Protein AF-A0A9D6KYM6-F1 (afdb_monomer_lite)

Structure (mmCIF, N/CA/C/O backbone):
data_AF-A0A9D6KYM6-F1
#
_entry.id   AF-A0A9D6KYM6-F1
#
loop_
_atom_site.group_PDB
_atom_site.id
_atom_site.type_symbol
_atom_site.label_atom_id
_atom_site.label_alt_id
_atom_site.label_comp_id
_atom_site.label_asym_id
_atom_site.label_entity_id
_atom_site.label_seq_id
_atom_site.pdbx_PDB_ins_code
_atom_site.Cartn_x
_atom_site.Cartn_y
_atom_site.Cartn_z
_atom_site.occupancy
_atom_site.B_iso_or_equiv
_atom_site.auth_seq_id
_atom_site.auth_comp_id
_atom_site.auth_asym_id
_atom_site.auth_atom_id
_atom_site.pdbx_PDB_model_num
ATOM 1 N N . MET A 1 1 ? -18.962 -7.566 10.912 1.00 58.19 1 MET A N 1
ATOM 2 C CA . MET A 1 1 ? -17.911 -6.789 10.213 1.00 58.19 1 MET A CA 1
ATOM 3 C C . MET A 1 1 ? -16.589 -7.518 10.322 1.00 58.19 1 MET A C 1
ATOM 5 O O . MET A 1 1 ? -16.037 -7.858 9.289 1.00 58.19 1 MET A O 1
ATOM 9 N N . ASP A 1 2 ? -16.184 -7.880 11.541 1.00 68.69 2 ASP A N 1
ATOM 10 C CA . ASP A 1 2 ? -15.008 -8.722 11.798 1.00 68.69 2 ASP A CA 1
ATOM 11 C C . ASP A 1 2 ? -15.037 -10.060 11.021 1.00 68.69 2 ASP A C 1
ATOM 13 O O . ASP A 1 2 ? -14.052 -10.450 10.405 1.00 68.69 2 ASP A O 1
ATOM 17 N N . ASP A 1 3 ? -16.211 -10.696 10.914 1.00 82.06 3 ASP A N 1
ATOM 18 C CA . ASP A 1 3 ? -16.394 -11.920 10.109 1.00 82.06 3 ASP A CA 1
ATOM 19 C C . ASP A 1 3 ? -16.167 -11.732 8.600 1.00 82.06 3 ASP A C 1
ATOM 21 O O . ASP A 1 3 ? -15.658 -12.629 7.932 1.00 82.06 3 ASP A O 1
ATOM 25 N N . VAL A 1 4 ? -16.521 -10.565 8.047 1.00 87.31 4 VAL A N 1
ATOM 26 C CA . VAL A 1 4 ? -16.350 -10.291 6.609 1.00 87.31 4 VAL A CA 1
ATOM 27 C C . VAL A 1 4 ? -14.874 -10.077 6.297 1.00 87.31 4 VAL A C 1
ATOM 29 O O . VAL A 1 4 ? -14.368 -10.654 5.342 1.00 87.31 4 VAL A O 1
ATOM 32 N N . MET A 1 5 ? -14.165 -9.316 7.135 1.00 87.38 5 MET A N 1
ATOM 33 C CA . MET A 1 5 ? -12.727 -9.081 6.972 1.00 87.38 5 MET A CA 1
ATOM 34 C C . MET A 1 5 ? -11.929 -10.385 7.098 1.00 87.38 5 MET A C 1
ATOM 36 O O . MET A 1 5 ? -11.089 -10.672 6.247 1.00 87.38 5 MET A O 1
ATOM 40 N N . LYS A 1 6 ? -12.268 -11.236 8.077 1.00 90.94 6 LYS A N 1
ATOM 41 C CA . LYS A 1 6 ? -11.686 -12.581 8.231 1.00 90.94 6 LYS A CA 1
ATOM 42 C C . LYS A 1 6 ? -11.951 -13.475 7.021 1.00 90.94 6 LYS A C 1
ATOM 44 O O . LYS A 1 6 ? -11.054 -14.188 6.567 1.00 90.94 6 LYS A O 1
ATOM 49 N N . HIS A 1 7 ? -13.165 -13.428 6.471 1.00 94.19 7 HIS A N 1
ATOM 50 C CA . HIS A 1 7 ? -13.499 -14.168 5.257 1.00 94.19 7 HIS A CA 1
ATOM 51 C C . HIS A 1 7 ? -12.696 -13.671 4.043 1.00 94.19 7 HIS A C 1
ATOM 53 O O . HIS A 1 7 ? -12.095 -14.483 3.340 1.00 94.19 7 HIS A O 1
ATOM 59 N N . CYS A 1 8 ? -12.602 -12.354 3.835 1.00 92.56 8 CYS A N 1
ATOM 60 C CA . CYS A 1 8 ? -11.792 -11.758 2.768 1.00 92.56 8 CYS A CA 1
ATOM 61 C C . CYS A 1 8 ? -10.309 -12.134 2.895 1.00 92.56 8 CYS A C 1
ATOM 63 O O . CYS A 1 8 ? -9.698 -12.576 1.923 1.00 92.56 8 CYS A O 1
ATOM 65 N N . ALA A 1 9 ? -9.739 -12.035 4.098 1.00 94.56 9 ALA A N 1
ATOM 66 C CA . ALA A 1 9 ? -8.356 -12.422 4.350 1.00 94.56 9 ALA A CA 1
ATOM 67 C C . ALA A 1 9 ? -8.110 -13.910 4.062 1.00 94.56 9 ALA A C 1
ATOM 69 O O . ALA A 1 9 ? -7.074 -14.277 3.506 1.00 94.56 9 ALA A O 1
ATOM 70 N N . LYS A 1 10 ? -9.074 -14.789 4.375 1.00 96.69 10 LYS A N 1
ATOM 71 C CA . LYS A 1 10 ? -9.004 -16.203 3.986 1.00 96.69 10 LYS A CA 1
ATOM 72 C C . LYS A 1 10 ? -8.951 -16.377 2.465 1.00 96.69 10 LYS A C 1
ATOM 74 O O . LYS A 1 10 ? -8.046 -17.053 1.985 1.00 96.69 10 LYS A O 1
ATOM 79 N N . LEU A 1 11 ? -9.866 -15.751 1.721 1.00 96.81 11 LEU A N 1
ATOM 80 C CA . LEU A 1 11 ? -9.907 -15.846 0.254 1.00 96.81 11 LEU A CA 1
ATOM 81 C C . LEU A 1 11 ? -8.602 -15.366 -0.398 1.00 96.81 11 LEU A C 1
ATOM 83 O O . LEU A 1 11 ? -8.108 -15.985 -1.341 1.00 96.81 11 LEU A O 1
ATOM 87 N N . LEU A 1 12 ? -8.019 -14.288 0.132 1.00 95.38 12 LEU A N 1
ATOM 88 C CA . LEU A 1 12 ? -6.743 -13.755 -0.338 1.00 95.38 12 LEU A CA 1
ATOM 89 C C . LEU A 1 12 ? -5.582 -14.724 -0.102 1.00 95.38 12 LEU A C 1
ATOM 91 O O . LEU A 1 12 ? -4.805 -14.955 -1.028 1.00 95.38 12 LEU A O 1
ATOM 95 N N . ARG A 1 13 ? -5.478 -15.330 1.091 1.00 96.69 13 ARG A N 1
ATOM 96 C CA . ARG A 1 13 ? -4.441 -16.341 1.374 1.00 96.69 13 ARG A CA 1
ATOM 97 C C . ARG A 1 13 ? -4.595 -17.582 0.507 1.00 96.69 13 ARG A C 1
ATOM 99 O O . ARG A 1 13 ? -3.606 -18.042 -0.053 1.00 96.69 13 ARG A O 1
ATOM 106 N N . ASP A 1 14 ? -5.822 -18.080 0.352 1.00 97.44 14 ASP A N 1
ATOM 107 C CA . ASP A 1 14 ? -6.115 -19.246 -0.492 1.00 97.44 14 ASP A CA 1
ATOM 108 C C . ASP A 1 14 ? -5.731 -18.979 -1.969 1.00 97.44 14 ASP A C 1
ATOM 110 O O . ASP A 1 14 ? -5.409 -19.907 -2.708 1.00 97.44 14 ASP A O 1
ATOM 114 N N . SER A 1 15 ? -5.684 -17.703 -2.378 1.00 96.19 15 SER A N 1
ATOM 115 C CA . SER A 1 15 ? -5.251 -17.241 -3.707 1.00 96.19 15 SER A CA 1
ATOM 116 C C . SER A 1 15 ? -3.768 -16.827 -3.781 1.00 96.19 15 SER A C 1
ATOM 118 O O . SER A 1 15 ? -3.309 -16.367 -4.824 1.00 96.19 15 SER A O 1
ATOM 120 N N . GLY A 1 16 ? -3.005 -16.960 -2.690 1.00 94.94 16 GLY A N 1
ATOM 121 C CA . GLY A 1 16 ? -1.575 -16.633 -2.615 1.00 94.94 16 GLY A CA 1
ATOM 122 C C . GLY A 1 16 ? -1.231 -15.173 -2.282 1.00 94.94 16 GLY A C 1
ATOM 123 O O . GLY A 1 16 ? -0.051 -14.837 -2.167 1.00 94.94 16 GLY A O 1
ATOM 124 N N . TYR A 1 17 ? -2.216 -14.298 -2.057 1.00 92.38 17 TYR A N 1
ATOM 125 C CA . TYR A 1 17 ? -2.018 -12.881 -1.711 1.00 92.38 17 TYR A CA 1
ATOM 126 C C . TYR A 1 17 ? -1.781 -12.674 -0.207 1.00 92.38 17 TYR A C 1
ATOM 128 O O . TYR A 1 17 ? -2.514 -11.949 0.467 1.00 92.38 17 TYR A O 1
ATOM 136 N N . ASN A 1 18 ? -0.742 -13.312 0.334 1.00 91.62 18 ASN A N 1
ATOM 137 C CA . ASN A 1 18 ? -0.478 -13.339 1.778 1.00 91.62 18 ASN A CA 1
ATOM 138 C C . ASN A 1 18 ? -0.281 -11.944 2.396 1.00 91.62 18 ASN A C 1
ATOM 140 O O . ASN A 1 18 ? -0.785 -11.686 3.486 1.00 91.62 18 ASN A O 1
ATOM 144 N N . LEU A 1 19 ? 0.409 -11.038 1.693 1.00 86.12 19 LEU A N 1
ATOM 145 C CA . LEU A 1 19 ? 0.658 -9.676 2.178 1.00 86.12 19 LEU A CA 1
ATOM 146 C C . LEU A 1 19 ? -0.642 -8.863 2.274 1.00 86.12 19 LEU A C 1
ATOM 148 O O . LEU A 1 19 ? -0.905 -8.235 3.292 1.00 86.12 19 LEU A O 1
ATOM 152 N N . LEU A 1 20 ? -1.499 -8.942 1.251 1.00 88.31 20 LEU A N 1
ATOM 153 C CA . LEU A 1 20 ? -2.782 -8.237 1.248 1.00 88.31 20 LEU A CA 1
ATOM 154 C C . LEU A 1 20 ? -3.742 -8.794 2.309 1.00 88.31 20 LEU A C 1
ATOM 156 O O . LEU A 1 20 ? -4.483 -8.036 2.928 1.00 88.31 20 LEU A O 1
ATOM 160 N N . ALA A 1 21 ? -3.707 -10.108 2.552 1.00 93.75 21 ALA A N 1
ATOM 161 C CA . ALA A 1 21 ? -4.470 -10.715 3.637 1.00 93.75 21 ALA A CA 1
ATOM 162 C C . ALA A 1 21 ? -4.040 -10.174 5.011 1.00 93.75 21 ALA A C 1
ATOM 164 O O . ALA A 1 21 ? -4.900 -9.830 5.818 1.00 93.75 21 ALA A O 1
ATOM 165 N N . ALA A 1 22 ? -2.730 -10.053 5.253 1.00 91.19 22 ALA A N 1
ATOM 166 C CA . ALA A 1 22 ? -2.202 -9.488 6.493 1.00 91.19 22 ALA A CA 1
ATOM 167 C C . ALA A 1 22 ? -2.580 -8.005 6.662 1.00 91.19 22 ALA A C 1
ATOM 169 O O . ALA A 1 22 ? -2.969 -7.600 7.756 1.00 91.19 22 ALA A O 1
ATOM 170 N N . GLU A 1 23 ? -2.544 -7.212 5.585 1.00 89.38 23 GLU A N 1
ATOM 171 C CA . GLU A 1 23 ? -2.957 -5.802 5.623 1.00 89.38 23 GLU A CA 1
ATOM 172 C C . GLU A 1 23 ? -4.427 -5.624 6.028 1.00 89.38 23 GLU A C 1
ATOM 174 O O . GLU A 1 23 ? -4.750 -4.718 6.795 1.00 89.38 23 GLU A O 1
ATOM 179 N N . ILE A 1 24 ? -5.316 -6.502 5.552 1.00 90.75 24 ILE A N 1
ATOM 180 C CA . ILE A 1 24 ? -6.750 -6.484 5.889 1.00 90.75 24 ILE A CA 1
ATOM 181 C C . ILE A 1 24 ? -7.006 -6.851 7.355 1.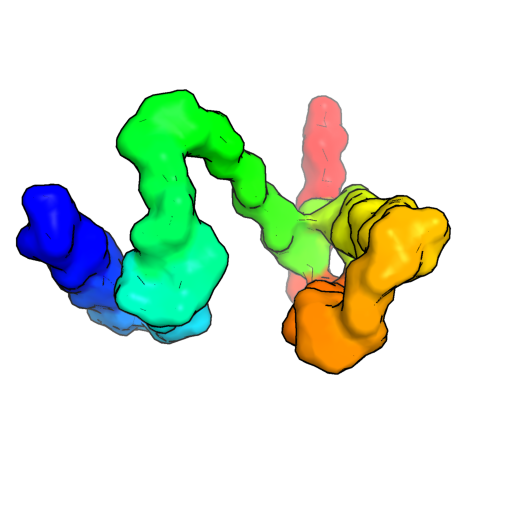00 90.75 24 ILE A C 1
ATOM 183 O O . ILE A 1 24 ? -7.958 -6.351 7.950 1.00 90.75 24 ILE A O 1
ATOM 187 N N . GLU A 1 25 ? -6.190 -7.718 7.949 1.00 90.50 25 GLU A N 1
ATOM 188 C CA . GLU A 1 25 ? -6.400 -8.177 9.329 1.00 90.50 25 GLU A CA 1
ATOM 189 C C . GLU A 1 25 ? -5.695 -7.313 10.371 1.00 90.50 25 GLU A C 1
ATOM 191 O O . GLU A 1 25 ? -6.189 -7.161 11.491 1.00 90.50 25 GLU A O 1
ATOM 196 N N . HIS A 1 26 ? -4.515 -6.799 10.030 1.00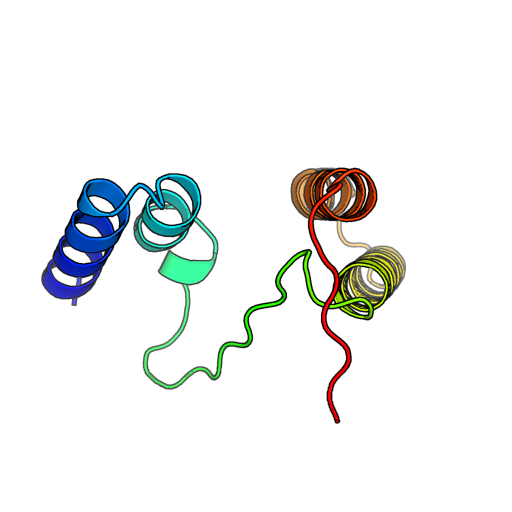 88.81 26 HIS A N 1
ATOM 197 C CA . HIS A 1 26 ? -3.584 -6.219 10.997 1.00 88.81 26 HIS A CA 1
ATOM 198 C C . HIS A 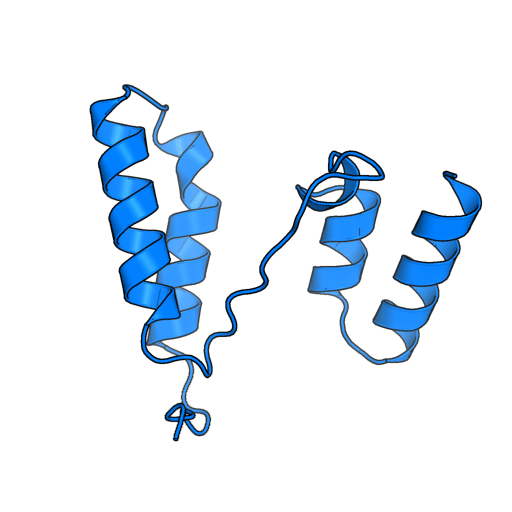1 26 ? -2.914 -4.929 10.517 1.00 88.81 26 HIS A C 1
ATOM 200 O O . HIS A 1 26 ? -2.311 -4.233 11.333 1.00 88.81 26 HIS A O 1
ATOM 206 N N . GLY A 1 27 ? -2.984 -4.625 9.221 1.00 85.94 27 GLY A N 1
ATOM 207 C CA . GLY A 1 27 ? -2.321 -3.469 8.627 1.00 85.94 27 GLY A CA 1
ATOM 208 C C . GLY A 1 27 ? -3.247 -2.275 8.432 1.00 85.94 27 GLY A C 1
ATOM 209 O O . GLY A 1 27 ? -4.242 -2.091 9.138 1.00 85.94 27 GLY A O 1
ATOM 210 N N . SER A 1 28 ? -2.912 -1.440 7.450 1.00 83.19 28 SER A N 1
ATOM 211 C CA . SER A 1 28 ? -3.609 -0.169 7.222 1.00 83.19 28 SER A CA 1
ATOM 212 C C . SER A 1 28 ? -5.038 -0.378 6.720 1.00 83.19 28 SER A C 1
ATOM 214 O O . SER A 1 28 ? -5.928 0.406 7.046 1.00 83.19 28 SER A O 1
ATOM 216 N N . LEU A 1 29 ? -5.289 -1.467 5.983 1.00 86.94 29 LEU A N 1
ATOM 217 C CA . LEU A 1 29 ? -6.624 -1.795 5.474 1.00 86.94 29 LEU A CA 1
ATOM 218 C C . LEU A 1 29 ? -7.599 -2.227 6.578 1.00 86.94 29 LEU A C 1
ATOM 220 O O . LEU A 1 29 ? -8.807 -2.094 6.397 1.00 86.94 29 LEU A O 1
ATOM 224 N N . ALA A 1 30 ? -7.103 -2.687 7.730 1.00 88.56 30 ALA A N 1
ATOM 225 C CA . ALA A 1 30 ? -7.944 -3.011 8.883 1.00 88.56 30 ALA A CA 1
ATOM 226 C C . ALA A 1 30 ? -8.597 -1.766 9.516 1.00 88.56 30 ALA A C 1
ATOM 228 O O . ALA A 1 30 ? -9.625 -1.878 10.186 1.00 88.56 30 ALA A O 1
ATOM 229 N N . ALA A 1 31 ? -8.004 -0.584 9.312 1.00 87.75 31 ALA A N 1
ATOM 230 C CA . ALA A 1 31 ? -8.465 0.681 9.882 1.00 87.75 31 ALA A CA 1
ATOM 231 C C . ALA A 1 31 ? -9.366 1.500 8.940 1.00 87.75 31 ALA A C 1
ATOM 233 O O . ALA A 1 31 ? -9.897 2.527 9.362 1.00 87.75 31 ALA A O 1
ATOM 234 N N . VAL A 1 32 ? -9.541 1.059 7.691 1.00 87.75 32 VAL A N 1
ATOM 235 C CA . VAL A 1 32 ? -10.317 1.771 6.667 1.00 87.75 32 VAL A CA 1
ATOM 236 C C . VAL A 1 32 ? -11.794 1.848 7.062 1.00 87.75 32 VAL A C 1
ATOM 238 O O . VAL A 1 32 ? -12.416 0.855 7.452 1.00 87.75 32 VAL A O 1
ATOM 241 N N . GLY A 1 33 ? -12.378 3.041 6.950 1.00 88.75 33 GLY A N 1
ATOM 242 C CA . GLY A 1 33 ? -13.808 3.249 7.160 1.00 88.75 33 GLY A CA 1
ATOM 243 C C . GLY A 1 33 ? -14.660 2.533 6.105 1.00 88.75 33 GLY A C 1
ATOM 244 O O . GLY A 1 33 ? -14.262 2.396 4.956 1.00 88.75 33 GLY A O 1
ATOM 245 N N . LYS A 1 34 ? -15.883 2.111 6.457 1.00 85.88 34 LYS A N 1
ATOM 246 C CA . LYS A 1 34 ? -16.768 1.361 5.534 1.00 85.88 34 LYS A CA 1
ATOM 247 C C . LYS A 1 34 ? -17.017 2.049 4.191 1.00 85.88 34 LYS A C 1
ATOM 249 O O . LYS A 1 34 ? -17.184 1.368 3.188 1.00 85.88 34 LYS A O 1
ATOM 254 N N . ASP A 1 35 ? -17.080 3.374 4.221 1.00 89.94 35 ASP A N 1
ATOM 255 C CA . ASP A 1 35 ? -17.385 4.225 3.071 1.00 89.94 35 ASP A CA 1
ATOM 256 C C . ASP A 1 35 ? -16.160 5.054 2.651 1.00 89.94 35 ASP A C 1
ATOM 258 O O . ASP A 1 35 ? -16.271 5.997 1.868 1.00 89.94 35 ASP A O 1
ATOM 262 N N . GLU A 1 36 ? -14.987 4.740 3.206 1.00 90.25 36 GLU A N 1
ATOM 263 C CA . GLU A 1 36 ? -13.751 5.432 2.878 1.00 90.25 36 GLU A CA 1
ATOM 264 C C . GLU A 1 36 ? -13.239 4.950 1.512 1.00 90.25 36 GLU A C 1
ATOM 266 O O . GLU A 1 36 ? -13.073 3.745 1.298 1.00 90.25 36 GLU A O 1
ATOM 271 N N . PRO A 1 37 ? -13.000 5.862 0.555 1.00 88.56 37 PRO A N 1
ATOM 272 C CA . PRO A 1 37 ? -12.461 5.482 -0.739 1.00 88.56 37 PRO A CA 1
ATOM 273 C C . PRO A 1 37 ? -11.006 5.025 -0.596 1.00 88.56 37 PRO A C 1
ATOM 275 O O . PRO A 1 37 ? -10.181 5.712 0.002 1.00 88.56 37 PRO A O 1
ATOM 278 N N . VAL A 1 38 ? -10.678 3.891 -1.216 1.00 86.06 38 VAL A N 1
ATOM 279 C CA . VAL A 1 38 ? -9.321 3.329 -1.237 1.00 86.06 38 VAL A CA 1
ATOM 280 C C . VAL A 1 38 ? -8.823 3.228 -2.674 1.00 86.06 38 VAL A C 1
ATOM 282 O O . VAL A 1 38 ? -9.557 2.812 -3.570 1.00 86.06 38 VAL A O 1
ATOM 285 N N . PHE A 1 39 ? -7.549 3.562 -2.880 1.00 84.12 39 PHE A N 1
ATOM 286 C CA . PHE A 1 39 ? -6.829 3.331 -4.131 1.00 84.12 39 PHE A CA 1
ATOM 287 C C . PHE A 1 39 ? -5.674 2.361 -3.890 1.00 84.12 39 PHE A C 1
ATOM 289 O O . PHE A 1 39 ? -4.987 2.447 -2.874 1.00 84.12 39 PHE A O 1
ATOM 296 N N . VAL A 1 40 ? -5.443 1.451 -4.838 1.00 84.75 40 VAL A N 1
ATOM 297 C CA . VAL A 1 40 ? -4.335 0.489 -4.788 1.00 84.75 40 VAL A CA 1
ATOM 298 C C . VAL A 1 40 ? -3.318 0.852 -5.859 1.00 84.75 40 VAL A C 1
ATOM 300 O O . VAL A 1 40 ? -3.646 0.902 -7.042 1.00 84.75 40 VAL A O 1
ATOM 303 N N . LEU A 1 41 ? -2.077 1.087 -5.434 1.00 87.88 41 LEU A N 1
ATOM 304 C CA . LEU A 1 41 ? -0.951 1.367 -6.315 1.00 87.88 41 LEU A CA 1
ATOM 305 C C . LEU A 1 41 ? -0.089 0.111 -6.455 1.00 87.88 41 LEU A C 1
ATOM 307 O O . LEU A 1 41 ? 0.570 -0.319 -5.511 1.00 87.88 41 LEU A O 1
ATOM 311 N N . CYS A 1 42 ? -0.100 -0.493 -7.639 1.00 87.88 42 CYS A N 1
ATOM 312 C CA . CYS A 1 42 ? 0.674 -1.698 -7.933 1.00 87.88 42 CYS A CA 1
ATOM 313 C C . CYS A 1 42 ? 2.045 -1.337 -8.517 1.00 87.88 42 CYS A C 1
ATOM 315 O O . CYS A 1 42 ? 2.149 -0.391 -9.288 1.00 87.88 42 CYS A O 1
ATOM 317 N N . ALA A 1 43 ? 3.083 -2.146 -8.268 1.00 88.75 43 ALA A N 1
ATOM 318 C CA . ALA A 1 43 ? 4.426 -1.939 -8.844 1.00 88.75 43 ALA A CA 1
ATOM 319 C C . ALA A 1 43 ? 4.446 -1.885 -10.388 1.00 88.75 43 ALA A C 1
ATOM 321 O O . ALA A 1 43 ? 5.324 -1.275 -10.996 1.00 88.75 43 ALA A O 1
ATOM 322 N N . ARG A 1 44 ? 3.456 -2.518 -11.030 1.00 88.81 44 ARG A N 1
ATOM 323 C CA . ARG A 1 44 ? 3.237 -2.469 -12.481 1.00 88.81 44 ARG A CA 1
ATOM 324 C C . ARG A 1 44 ? 2.866 -1.079 -12.995 1.00 88.81 44 ARG A C 1
ATOM 326 O O . ARG A 1 44 ? 3.135 -0.795 -14.162 1.00 88.81 44 ARG A O 1
ATOM 333 N N . ASP A 1 45 ? 2.269 -0.237 -12.159 1.00 89.12 45 ASP A N 1
ATOM 334 C CA . ASP A 1 45 ? 2.013 1.160 -12.485 1.00 89.12 45 ASP A CA 1
ATOM 335 C C . ASP A 1 45 ? 3.319 1.958 -12.374 1.00 89.12 45 ASP A C 1
ATOM 337 O O . ASP A 1 45 ? 3.949 2.040 -11.319 1.00 8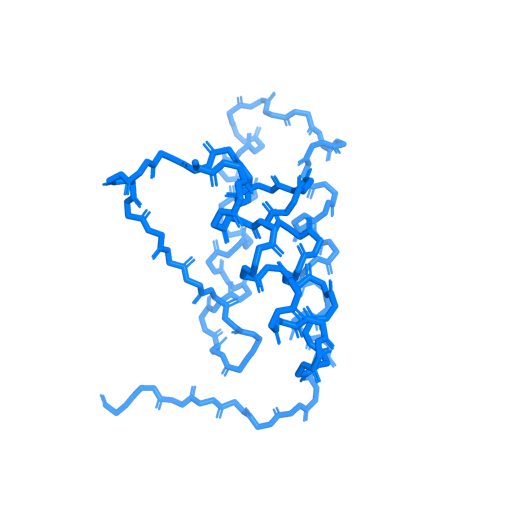9.12 45 ASP A O 1
ATOM 341 N N . ARG A 1 46 ? 3.730 2.575 -13.485 1.00 83.44 46 ARG A N 1
ATOM 342 C CA . ARG A 1 46 ? 4.939 3.403 -13.533 1.00 83.44 46 ARG A CA 1
ATOM 343 C C . ARG A 1 46 ? 4.882 4.622 -12.616 1.00 83.44 46 ARG A C 1
ATOM 345 O O . ARG A 1 46 ? 5.945 5.093 -12.217 1.00 83.44 46 ARG A O 1
ATOM 352 N N . LEU A 1 47 ? 3.695 5.149 -12.325 1.00 89.62 47 LEU A N 1
ATOM 353 C CA . LEU A 1 47 ? 3.532 6.341 -11.496 1.00 89.62 47 LEU A CA 1
ATOM 354 C C . LEU A 1 47 ? 3.514 6.016 -10.002 1.00 89.62 47 LEU A C 1
ATOM 356 O O . LEU A 1 47 ? 3.795 6.902 -9.195 1.00 89.62 47 LEU A O 1
ATOM 360 N N . ALA A 1 48 ? 3.252 4.762 -9.631 1.00 91.88 48 ALA A N 1
ATOM 361 C CA . ALA A 1 48 ? 3.121 4.354 -8.239 1.00 91.88 48 ALA A CA 1
ATOM 362 C C . ALA A 1 48 ? 4.362 4.662 -7.372 1.00 91.88 48 ALA A C 1
ATOM 364 O O . ALA A 1 48 ? 4.188 5.313 -6.338 1.00 91.88 48 ALA A O 1
ATOM 365 N N . PRO A 1 49 ? 5.610 4.319 -7.772 1.00 92.69 49 PRO A N 1
ATOM 366 C CA . PRO A 1 49 ? 6.791 4.649 -6.968 1.00 92.69 49 PRO A CA 1
ATOM 367 C C . PRO A 1 49 ? 6.954 6.159 -6.762 1.00 92.69 49 PRO A C 1
ATOM 369 O O . PRO A 1 49 ? 7.238 6.618 -5.657 1.00 92.69 49 PRO A O 1
ATOM 372 N N . THR A 1 50 ? 6.715 6.946 -7.815 1.00 93.38 50 THR A N 1
ATOM 373 C CA . THR A 1 50 ? 6.799 8.412 -7.770 1.00 93.38 50 THR A CA 1
ATOM 374 C C . THR A 1 50 ? 5.748 9.005 -6.834 1.00 93.38 50 THR A C 1
ATOM 376 O O . THR A 1 50 ? 6.066 9.892 -6.043 1.00 93.38 50 THR A O 1
ATOM 379 N N . ALA A 1 51 ? 4.508 8.513 -6.895 1.00 93.38 51 ALA A N 1
ATOM 380 C CA . ALA A 1 51 ? 3.418 8.974 -6.041 1.00 93.38 51 ALA A CA 1
ATOM 381 C C . ALA A 1 51 ? 3.708 8.697 -4.558 1.00 93.38 51 ALA A C 1
ATOM 383 O O . ALA A 1 51 ? 3.564 9.593 -3.723 1.00 93.38 51 ALA A O 1
ATOM 384 N N . ILE A 1 52 ? 4.188 7.493 -4.234 1.00 93.50 52 ILE A N 1
ATOM 385 C CA . ILE A 1 52 ? 4.539 7.132 -2.855 1.00 93.50 52 ILE A CA 1
ATOM 386 C C . ILE A 1 52 ? 5.738 7.960 -2.375 1.00 93.50 52 ILE A C 1
ATOM 388 O O . ILE A 1 52 ? 5.703 8.498 -1.271 1.00 93.50 52 ILE A O 1
ATOM 392 N N . GLN A 1 53 ? 6.764 8.161 -3.208 1.00 95.00 53 GLN A N 1
ATOM 393 C CA . GLN A 1 53 ? 7.909 9.000 -2.845 1.00 95.00 53 GLN A CA 1
ATOM 394 C C . GLN A 1 53 ? 7.505 10.459 -2.579 1.00 95.00 53 GLN A C 1
ATOM 396 O O . GLN A 1 53 ? 8.010 11.085 -1.642 1.00 95.00 53 GLN A O 1
ATOM 401 N N . ALA A 1 54 ? 6.583 11.008 -3.374 1.00 94.94 54 ALA A N 1
ATOM 402 C CA . ALA A 1 54 ? 6.036 12.342 -3.147 1.00 94.94 54 ALA A CA 1
ATOM 403 C C . ALA A 1 54 ? 5.273 12.420 -1.814 1.00 94.94 54 ALA A C 1
ATOM 405 O O . ALA A 1 54 ? 5.458 13.379 -1.060 1.00 94.94 54 ALA A O 1
ATOM 406 N N . TRP A 1 55 ? 4.480 11.395 -1.488 1.00 94.75 55 TRP A N 1
ATOM 407 C CA . TRP A 1 55 ? 3.783 11.295 -0.206 1.00 94.75 55 TRP A CA 1
ATOM 408 C C . TRP A 1 55 ? 4.753 11.235 0.984 1.00 94.75 55 TRP A C 1
ATOM 410 O O . TRP A 1 55 ? 4.593 12.006 1.930 1.00 94.75 55 TRP A O 1
ATOM 420 N N . ILE A 1 56 ? 5.806 10.411 0.913 1.00 94.62 56 ILE A N 1
ATOM 421 C CA . ILE A 1 56 ? 6.852 10.329 1.950 1.00 94.62 56 ILE A CA 1
ATOM 422 C C . ILE A 1 56 ? 7.474 11.710 2.196 1.00 94.62 56 ILE A C 1
ATOM 424 O O . ILE A 1 56 ? 7.628 12.142 3.340 1.00 94.62 56 ILE A O 1
ATOM 428 N N . ASN A 1 57 ? 7.809 12.432 1.123 1.00 95.44 57 ASN A N 1
ATOM 429 C CA . ASN A 1 57 ? 8.403 13.763 1.228 1.00 95.44 57 ASN A CA 1
ATOM 430 C C . ASN A 1 57 ? 7.447 14.759 1.904 1.00 95.44 57 ASN A C 1
ATOM 432 O O . ASN A 1 57 ? 7.870 15.522 2.772 1.00 95.44 57 ASN A O 1
ATOM 436 N N . ALA A 1 58 ? 6.156 14.724 1.561 1.00 96.00 58 ALA A N 1
ATOM 437 C CA . ALA A 1 58 ? 5.142 15.560 2.202 1.00 96.00 58 ALA A CA 1
ATOM 438 C C . ALA A 1 58 ? 4.958 15.218 3.696 1.00 96.00 58 ALA A C 1
ATOM 440 O O . ALA A 1 58 ? 4.839 16.119 4.532 1.00 96.00 58 ALA A O 1
ATOM 441 N N . ALA A 1 59 ? 4.999 13.932 4.054 1.00 94.31 59 ALA A N 1
ATOM 442 C CA . ALA A 1 59 ? 4.913 13.478 5.440 1.00 94.31 59 ALA A CA 1
ATOM 443 C C . ALA A 1 59 ? 6.105 13.970 6.280 1.00 94.31 59 ALA A C 1
ATOM 445 O O . ALA A 1 59 ? 5.917 14.451 7.399 1.00 94.31 59 ALA A O 1
ATOM 446 N N . ARG A 1 60 ? 7.321 13.946 5.716 1.00 93.62 60 ARG A N 1
ATOM 447 C CA . ARG A 1 60 ? 8.524 14.500 6.360 1.00 93.62 60 ARG A CA 1
ATOM 448 C C . ARG A 1 60 ? 8.424 15.999 6.607 1.00 93.62 60 ARG A C 1
ATOM 450 O O . ARG A 1 60 ? 8.703 16.447 7.714 1.00 93.62 60 ARG A O 1
ATOM 457 N N . VAL A 1 61 ? 7.973 16.769 5.611 1.00 95.31 61 VAL A N 1
ATOM 458 C CA . VAL A 1 61 ? 7.709 18.216 5.769 1.00 95.31 61 VAL A CA 1
ATOM 459 C C . VAL A 1 61 ? 6.683 18.477 6.882 1.00 95.31 61 VAL A C 1
ATOM 461 O O . VAL A 1 61 ? 6.748 19.498 7.561 1.00 95.31 61 VAL A O 1
ATOM 464 N N . SER A 1 62 ? 5.784 17.522 7.122 1.00 94.69 62 SER A N 1
ATOM 465 C CA . SER A 1 62 ? 4.777 17.566 8.188 1.00 94.69 62 SER A CA 1
ATOM 466 C C . SER A 1 62 ? 5.273 17.028 9.543 1.00 94.69 62 SER A C 1
ATOM 468 O O . SER A 1 62 ? 4.463 16.816 10.443 1.00 94.69 62 SER A O 1
ATOM 470 N N . ASN A 1 63 ? 6.584 16.811 9.717 1.00 94.44 63 ASN A N 1
ATOM 471 C CA . ASN A 1 63 ? 7.218 16.267 10.928 1.00 94.44 63 ASN A CA 1
ATOM 472 C C . ASN A 1 63 ? 6.741 14.858 11.337 1.00 94.44 63 ASN A C 1
ATOM 474 O O . ASN A 1 63 ? 6.776 14.507 12.521 1.00 94.44 63 ASN A O 1
ATOM 478 N N . VAL A 1 64 ? 6.307 14.024 10.386 1.00 94.25 64 VAL A N 1
ATOM 479 C CA . VAL A 1 64 ? 6.056 12.603 10.672 1.00 94.25 64 VAL A CA 1
ATOM 480 C C . VAL A 1 64 ? 7.396 11.909 10.969 1.00 94.25 64 VAL A C 1
ATOM 482 O O . VAL A 1 64 ? 8.327 12.049 10.177 1.00 94.25 64 VAL A O 1
ATOM 485 N N . PRO A 1 65 ? 7.528 11.158 12.082 1.00 90.81 65 PRO A N 1
ATOM 486 C CA . PRO A 1 65 ? 8.768 10.453 12.404 1.00 90.81 65 PRO A CA 1
ATOM 487 C C . PRO A 1 65 ? 9.154 9.416 11.341 1.00 90.81 65 PRO A C 1
ATOM 489 O O . PRO A 1 65 ? 8.301 8.637 10.916 1.00 90.81 65 PRO A O 1
ATOM 492 N N . ASP A 1 66 ? 10.443 9.330 10.995 1.00 88.19 66 ASP A N 1
ATOM 493 C CA . ASP A 1 66 ? 10.937 8.430 9.936 1.00 88.19 66 ASP A CA 1
ATOM 494 C C . ASP A 1 66 ? 10.605 6.948 10.179 1.00 88.19 66 ASP A C 1
ATOM 496 O O . ASP A 1 66 ? 10.296 6.235 9.230 1.00 88.19 66 ASP A O 1
ATOM 500 N N . HIS A 1 67 ? 10.568 6.480 11.434 1.00 90.44 67 HIS A N 1
ATOM 501 C CA . HIS A 1 67 ? 10.188 5.090 11.743 1.00 90.44 67 HIS A CA 1
ATOM 502 C C . HIS A 1 67 ? 8.744 4.752 11.330 1.00 90.44 67 HIS A C 1
ATOM 504 O O . HIS A 1 67 ? 8.403 3.589 11.163 1.00 90.44 67 HIS A O 1
ATOM 510 N N . LYS A 1 68 ? 7.872 5.756 11.158 1.00 87.50 68 LYS A N 1
ATOM 511 C CA . LYS A 1 68 ? 6.517 5.556 10.618 1.00 87.50 68 LYS A CA 1
ATOM 512 C C . LYS A 1 68 ? 6.486 5.526 9.090 1.00 87.50 68 LYS A C 1
ATOM 514 O O . LYS A 1 68 ? 5.459 5.181 8.517 1.00 87.50 68 LYS A O 1
ATOM 519 N 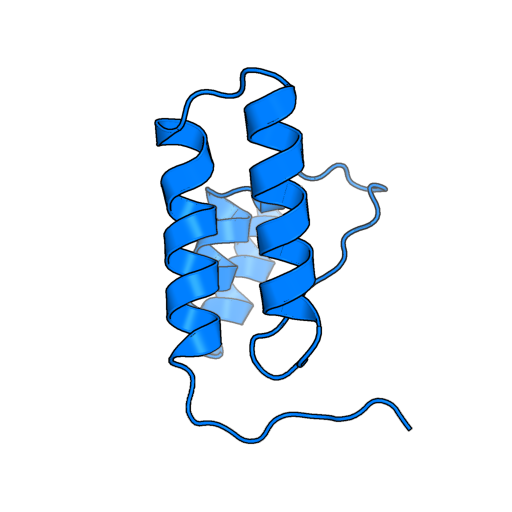N . LEU A 1 69 ? 7.579 5.921 8.440 1.00 92.06 69 LEU A N 1
ATOM 520 C CA . LEU A 1 69 ? 7.724 5.985 6.986 1.00 92.06 69 LEU A CA 1
ATOM 521 C C . LEU A 1 69 ? 8.553 4.820 6.431 1.00 92.06 69 LEU A C 1
ATOM 523 O O . LEU A 1 69 ? 8.596 4.640 5.217 1.00 92.06 69 LEU A O 1
ATOM 527 N N . GLU A 1 70 ? 9.189 4.026 7.295 1.00 90.69 70 GLU A N 1
ATOM 528 C CA . GLU A 1 70 ? 10.077 2.916 6.926 1.00 90.69 70 GLU A CA 1
ATOM 529 C C . GLU A 1 70 ? 9.403 1.926 5.967 1.00 90.69 70 GLU A C 1
ATOM 531 O O . GLU A 1 70 ? 9.906 1.699 4.871 1.00 90.69 70 GLU A O 1
ATOM 536 N N . SER A 1 71 ? 8.200 1.451 6.296 1.00 86.25 71 SER A N 1
ATOM 537 C CA . SER A 1 71 ? 7.453 0.530 5.425 1.00 86.25 71 SER A CA 1
ATOM 538 C C . SER A 1 71 ? 7.132 1.135 4.048 1.00 86.25 71 SER A C 1
ATOM 540 O O . SER A 1 71 ? 7.184 0.444 3.027 1.00 86.25 71 SER A O 1
ATOM 542 N N . ALA A 1 72 ? 6.855 2.442 3.977 1.00 91.06 72 ALA A N 1
ATOM 543 C CA . ALA A 1 72 ? 6.626 3.120 2.702 1.00 91.06 72 ALA A CA 1
ATOM 544 C C . ALA A 1 72 ? 7.921 3.231 1.878 1.00 91.06 72 ALA A C 1
ATOM 546 O O . ALA A 1 72 ? 7.886 3.054 0.660 1.00 91.06 72 ALA A O 1
ATOM 547 N N . HIS A 1 73 ? 9.063 3.470 2.531 1.00 93.56 73 HIS A N 1
ATOM 548 C CA . HIS A 1 73 ? 10.377 3.438 1.888 1.00 93.56 73 HIS A CA 1
ATOM 549 C C . HIS A 1 73 ? 10.705 2.052 1.328 1.00 93.56 73 HIS A C 1
ATOM 551 O O . HIS A 1 73 ? 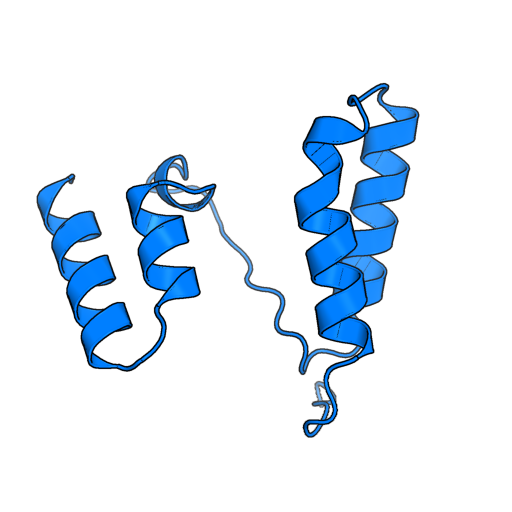11.031 1.937 0.149 1.00 93.56 73 HIS A O 1
ATOM 557 N N . GLU A 1 74 ? 10.560 1.004 2.138 1.00 92.25 74 GLU A N 1
ATOM 558 C CA . GLU A 1 74 ? 10.776 -0.383 1.710 1.00 92.25 74 GLU A CA 1
ATOM 559 C C . GLU A 1 74 ? 9.877 -0.754 0.527 1.00 92.25 74 GLU A C 1
ATOM 561 O O . GLU A 1 74 ? 10.323 -1.392 -0.428 1.00 92.25 74 GLU A O 1
ATOM 566 N N . THR A 1 75 ? 8.623 -0.297 0.551 1.00 91.00 75 THR A N 1
ATOM 567 C CA . THR A 1 75 ? 7.669 -0.510 -0.541 1.00 91.00 75 THR A CA 1
ATOM 568 C C . THR A 1 75 ? 8.142 0.152 -1.835 1.00 91.00 75 THR A C 1
ATOM 570 O O . THR A 1 75 ? 8.122 -0.493 -2.881 1.00 91.00 75 THR A O 1
ATOM 573 N N . VAL A 1 76 ? 8.608 1.407 -1.794 1.00 94.19 76 VAL A N 1
ATOM 574 C CA . VAL A 1 76 ? 9.134 2.102 -2.987 1.00 94.19 76 VAL A CA 1
ATOM 575 C C . VAL A 1 76 ? 10.357 1.386 -3.554 1.00 94.19 76 VAL A C 1
ATOM 577 O O . VAL A 1 76 ? 10.429 1.180 -4.767 1.00 94.19 76 VAL A O 1
ATOM 580 N N . GLU A 1 77 ? 11.289 0.960 -2.701 1.00 93.00 77 GLU A N 1
ATOM 581 C CA . GLU A 1 77 ? 12.468 0.204 -3.133 1.00 93.00 77 GLU A CA 1
ATOM 582 C C . GLU A 1 77 ? 12.071 -1.128 -3.784 1.00 93.00 77 GLU A C 1
ATOM 584 O O . GLU A 1 77 ? 12.533 -1.448 -4.882 1.00 93.00 77 GLU A O 1
ATOM 589 N N . ALA A 1 78 ? 11.136 -1.864 -3.176 1.00 91.88 78 ALA A N 1
ATOM 590 C CA . ALA A 1 78 ? 10.616 -3.108 -3.735 1.00 91.88 78 ALA A CA 1
ATOM 591 C C . ALA A 1 78 ? 9.905 -2.891 -5.083 1.00 91.88 78 ALA A C 1
ATOM 593 O O . ALA A 1 78 ? 10.101 -3.667 -6.020 1.00 91.88 78 ALA A O 1
ATOM 594 N N . MET A 1 79 ? 9.114 -1.822 -5.216 1.00 92.50 79 MET A N 1
ATOM 595 C CA . MET A 1 79 ? 8.453 -1.472 -6.477 1.00 92.50 79 MET A CA 1
ATOM 596 C C . MET A 1 79 ? 9.459 -1.101 -7.569 1.00 92.50 79 MET A C 1
ATOM 598 O O . MET A 1 79 ? 9.286 -1.496 -8.722 1.00 92.50 79 MET A O 1
ATOM 602 N N . ASN A 1 80 ? 10.519 -0.365 -7.227 1.00 89.75 80 ASN A N 1
ATOM 603 C CA . ASN A 1 80 ? 11.569 0.006 -8.173 1.00 89.75 80 ASN A CA 1
ATOM 604 C C . ASN A 1 80 ? 12.395 -1.202 -8.628 1.00 89.75 80 ASN A C 1
ATOM 606 O O . ASN A 1 80 ? 12.752 -1.280 -9.806 1.00 89.75 80 ASN A O 1
ATOM 610 N N . ALA A 1 81 ? 12.653 -2.148 -7.723 1.00 90.25 81 ALA A N 1
ATOM 611 C CA . ALA A 1 81 ? 13.365 -3.391 -8.005 1.00 90.25 81 ALA A CA 1
ATOM 612 C C . ALA A 1 81 ? 12.518 -4.432 -8.760 1.00 90.25 81 ALA A C 1
ATOM 614 O O . ALA A 1 81 ? 13.059 -5.426 -9.248 1.00 90.25 81 ALA A O 1
ATOM 615 N N . TRP A 1 82 ? 11.200 -4.235 -8.867 1.00 90.06 82 TRP A N 1
ATOM 616 C CA . TRP A 1 82 ? 10.314 -5.185 -9.529 1.00 90.06 82 TRP A CA 1
ATOM 617 C C . TRP A 1 82 ? 10.582 -5.248 -11.041 1.00 90.06 82 TRP A C 1
ATOM 619 O O . TRP A 1 82 ? 10.481 -4.253 -11.762 1.00 90.06 82 TRP A O 1
ATOM 629 N N . THR A 1 83 ? 10.913 -6.445 -11.527 1.00 84.88 83 THR A N 1
ATOM 630 C CA . THR A 1 83 ? 11.361 -6.705 -12.907 1.00 84.88 83 THR A CA 1
ATOM 631 C C . THR A 1 83 ? 10.241 -7.121 -13.865 1.00 84.88 83 THR A C 1
ATOM 633 O O . THR A 1 83 ? 10.516 -7.447 -15.018 1.00 84.88 83 THR A O 1
ATOM 636 N N . GLY A 1 84 ? 8.987 -7.140 -13.405 1.00 84.75 84 GLY A N 1
ATOM 637 C CA . GLY A 1 84 ? 7.838 -7.515 -14.229 1.00 84.75 84 GLY A CA 1
ATOM 638 C C . GLY A 1 84 ? 7.421 -6.440 -15.237 1.00 84.75 84 GLY A C 1
ATOM 639 O O . GLY A 1 84 ? 7.859 -5.288 -15.181 1.00 84.75 84 GLY A O 1
ATOM 640 N N . ASP A 1 85 ? 6.525 -6.818 -16.154 1.00 81.56 85 ASP A N 1
ATOM 641 C CA . ASP A 1 85 ? 6.001 -5.900 -17.168 1.00 81.56 85 ASP A CA 1
ATOM 642 C C . ASP A 1 85 ? 5.274 -4.723 -16.527 1.00 81.56 85 ASP A C 1
ATOM 644 O O . ASP A 1 85 ? 4.355 -4.911 -15.720 1.00 81.56 85 ASP A O 1
ATOM 648 N N . ARG A 1 86 ? 5.646 -3.512 -16.949 1.00 80.06 86 ARG A N 1
ATOM 649 C CA . ARG A 1 86 ? 4.988 -2.267 -16.550 1.00 80.06 86 ARG A CA 1
ATOM 650 C C . ARG A 1 86 ? 3.852 -1.930 -17.512 1.00 80.06 86 ARG A C 1
ATOM 652 O O . ARG A 1 86 ? 4.011 -2.062 -18.723 1.00 80.06 86 ARG A O 1
ATOM 659 N N . HIS A 1 87 ? 2.725 -1.482 -16.973 1.00 72.56 87 HIS A N 1
ATOM 660 C CA . HIS A 1 87 ? 1.550 -1.101 -17.753 1.00 72.56 87 HIS A CA 1
ATOM 661 C C . HIS A 1 87 ? 1.562 0.407 -18.026 1.00 72.56 87 HIS A C 1
ATOM 663 O O . HIS A 1 87 ? 1.933 1.195 -17.153 1.00 72.56 87 HIS A O 1
ATOM 669 N N . TYR A 1 88 ? 1.169 0.792 -19.239 1.00 59.03 88 TYR A N 1
ATOM 670 C CA . TYR A 1 88 ? 0.824 2.166 -19.590 1.00 59.03 88 TYR A CA 1
ATOM 671 C C . TYR A 1 88 ? -0.703 2.254 -19.597 1.00 59.03 88 TYR A C 1
ATOM 673 O O . TYR A 1 88 ? -1.316 1.393 -20.226 1.00 59.03 88 TYR A O 1
ATOM 681 N N . PRO A 1 89 ? -1.315 3.230 -18.909 1.00 60.53 89 PRO A N 1
ATOM 682 C CA . PRO A 1 89 ? -2.699 3.569 -19.197 1.00 60.53 89 PRO A CA 1
ATOM 683 C C . PRO A 1 89 ? -2.765 4.064 -20.649 1.00 60.53 89 PRO A C 1
ATOM 685 O O . PRO A 1 89 ? -1.941 4.902 -21.029 1.00 60.53 89 PRO A O 1
ATOM 688 N N . ASP A 1 90 ? -3.688 3.511 -21.436 1.00 62.06 90 ASP A N 1
ATOM 689 C CA . ASP A 1 90 ? -4.001 3.983 -22.793 1.00 62.06 90 ASP A CA 1
ATOM 690 C C . ASP A 1 90 ? -4.572 5.414 -22.783 1.00 62.06 90 ASP A C 1
ATOM 692 O O . ASP A 1 90 ? -5.308 5.761 -21.825 1.00 62.06 90 ASP A O 1
#

Foldseek 3Di:
DLVVLQVVLVVCVVVVNNVVSCCSNPNPVVVADPPHDDDDQDLLEPCRLVVLVVVLVVCVVVVNDVVVCVVSVVVSVVSVPDPDHHDDDD

pLDDT: mean 88.78, std 7.86, range [58.19, 97.44]

Sequence (90 aa):
MDDVMKHCAKLLRDSGYNLLAAEIEHGSLAAVGKDEPVFVLCARDRLAPTAIQAWINAARVSNVPDHKLESAHETVEAMNAWTGDRHYPD

Radius of gyration: 14.96 Å; chains: 1; bounding box: 31×38×35 Å

Secondary structure (DSSP, 8-state):
-HHHHHHHHHHHHHTT-HHHHHHHHHSGGGG--TT-------TTBTTHHHHHHHHHHHHHHTT--GGGTHHHHHHHHHHHH--SPPBPP-